Protein AF-A0A932QN91-F1 (afdb_monomer_lite)

Structure (mmCIF, N/CA/C/O backbone):
data_AF-A0A932QN91-F1
#
_entry.id   AF-A0A932QN91-F1
#
loop_
_atom_site.group_PDB
_atom_site.id
_atom_site.type_symbol
_atom_site.label_atom_id
_atom_site.label_alt_id
_atom_site.label_comp_id
_atom_site.label_asym_id
_atom_site.label_entity_id
_atom_site.label_seq_id
_atom_site.pdbx_PDB_ins_code
_atom_site.Cartn_x
_atom_site.Cartn_y
_atom_site.Cartn_z
_atom_site.occupancy
_atom_site.B_iso_or_equiv
_atom_site.auth_seq_id
_atom_site.auth_comp_id
_atom_site.auth_asym_id
_atom_site.auth_atom_id
_atom_site.pdbx_PDB_model_num
ATOM 1 N N . MET A 1 1 ? -0.518 -35.333 -10.987 1.00 72.31 1 MET A N 1
ATOM 2 C CA . MET A 1 1 ? -0.225 -35.045 -9.563 1.00 72.31 1 MET A CA 1
ATOM 3 C C . MET A 1 1 ? 0.296 -33.619 -9.473 1.00 72.31 1 MET A C 1
ATOM 5 O O . MET A 1 1 ? 1.147 -33.273 -10.283 1.00 72.31 1 MET A O 1
ATOM 9 N N . LEU A 1 2 ? -0.223 -32.782 -8.572 1.00 77.44 2 LEU A N 1
ATOM 10 C CA . LEU A 1 2 ? 0.303 -31.423 -8.390 1.00 77.44 2 LEU A CA 1
ATOM 11 C C . LEU A 1 2 ? 1.701 -31.486 -7.738 1.00 77.44 2 LEU A C 1
ATOM 13 O O . LEU A 1 2 ? 1.938 -32.372 -6.914 1.00 77.44 2 LEU A O 1
ATOM 17 N N . PRO A 1 3 ? 2.629 -30.576 -8.083 1.00 86.94 3 PRO A N 1
ATOM 18 C CA . PRO A 1 3 ? 3.928 -30.495 -7.420 1.00 86.94 3 PRO A CA 1
ATOM 19 C C . PRO A 1 3 ? 3.796 -30.334 -5.898 1.00 86.94 3 PRO A C 1
ATOM 21 O O . PRO A 1 3 ? 2.923 -29.602 -5.429 1.00 86.94 3 PRO A O 1
ATOM 24 N N . LYS A 1 4 ? 4.689 -30.964 -5.117 1.00 86.19 4 LYS A N 1
ATOM 25 C CA . LYS A 1 4 ? 4.620 -30.997 -3.637 1.00 86.19 4 LYS A CA 1
ATOM 26 C C . LYS A 1 4 ? 4.513 -29.610 -2.980 1.00 86.19 4 LYS A C 1
ATOM 28 O O . LYS A 1 4 ? 3.857 -29.478 -1.954 1.00 86.19 4 LYS A O 1
ATOM 33 N N . TYR A 1 5 ? 5.105 -28.573 -3.575 1.00 86.00 5 TYR A N 1
ATOM 34 C CA . TYR A 1 5 ? 5.071 -27.210 -3.033 1.00 86.00 5 TYR A CA 1
ATOM 35 C C . TYR A 1 5 ? 3.674 -26.570 -3.058 1.00 86.00 5 TYR A C 1
ATOM 37 O O . TYR A 1 5 ? 3.407 -25.671 -2.268 1.00 86.00 5 TYR A O 1
ATOM 45 N N . LYS A 1 6 ? 2.758 -27.045 -3.915 1.00 86.25 6 LYS A N 1
ATOM 46 C CA . LYS A 1 6 ? 1.403 -26.482 -4.025 1.00 86.25 6 LYS A CA 1
ATOM 47 C C . LYS A 1 6 ? 0.522 -26.754 -2.803 1.00 86.25 6 LYS A C 1
ATOM 49 O O . LYS A 1 6 ? -0.502 -26.106 -2.622 1.00 86.25 6 LYS A O 1
ATOM 54 N N . TYR A 1 7 ? 0.926 -27.694 -1.950 1.00 88.56 7 TYR A N 1
ATOM 55 C CA . TYR A 1 7 ? 0.242 -27.991 -0.691 1.00 88.56 7 TYR A CA 1
ATOM 56 C C . TYR A 1 7 ? 0.674 -27.067 0.457 1.00 88.56 7 TYR A C 1
ATOM 58 O O . TYR A 1 7 ? 0.057 -27.099 1.522 1.00 88.56 7 TYR A O 1
ATOM 66 N N . LEU A 1 8 ? 1.708 -26.238 0.266 1.00 94.50 8 LEU A N 1
ATOM 67 C CA . LEU A 1 8 ? 2.136 -25.274 1.275 1.00 94.50 8 LEU A CA 1
ATOM 68 C C . LEU A 1 8 ? 1.059 -24.203 1.468 1.00 94.50 8 LEU A C 1
ATOM 70 O O . LEU A 1 8 ? 0.558 -23.618 0.509 1.00 94.50 8 LEU A O 1
ATOM 74 N N . ILE A 1 9 ? 0.736 -23.911 2.727 1.00 90.44 9 ILE A N 1
ATOM 75 C CA . ILE A 1 9 ? -0.258 -22.892 3.089 1.00 90.44 9 ILE A CA 1
ATOM 76 C C . ILE A 1 9 ? 0.134 -21.520 2.519 1.00 90.44 9 ILE A C 1
ATOM 78 O O . ILE A 1 9 ? -0.713 -20.801 2.000 1.00 90.44 9 ILE A O 1
ATOM 82 N N . THR A 1 10 ? 1.427 -21.193 2.540 1.00 92.44 10 THR A N 1
ATOM 83 C CA . THR A 1 10 ? 1.976 -19.963 1.954 1.00 92.44 10 THR A CA 1
ATOM 84 C C . THR A 1 10 ? 1.721 -19.867 0.452 1.00 92.44 10 THR A C 1
ATOM 86 O O . THR A 1 10 ? 1.334 -18.807 -0.027 1.00 92.44 10 THR A O 1
ATOM 89 N N . TYR A 1 11 ? 1.868 -20.974 -0.282 1.00 91.94 11 TYR A N 1
ATOM 90 C CA . TYR A 1 11 ? 1.582 -21.015 -1.716 1.00 91.94 11 TYR A CA 1
ATOM 91 C C . TYR A 1 11 ? 0.097 -20.761 -1.991 1.00 91.94 11 TYR A C 1
ATOM 93 O O . TYR A 1 11 ? -0.239 -19.924 -2.821 1.00 91.94 11 TYR A O 1
ATOM 101 N N . ARG A 1 12 ? -0.793 -21.419 -1.240 1.00 91.50 12 ARG A N 1
ATOM 102 C CA . ARG A 1 12 ? -2.246 -21.248 -1.394 1.00 91.50 12 ARG A CA 1
ATOM 103 C C . ARG A 1 12 ? -2.705 -19.825 -1.074 1.00 91.50 12 ARG A C 1
ATOM 105 O O . ARG A 1 12 ? -3.536 -19.284 -1.791 1.00 91.50 12 ARG A O 1
ATOM 112 N N . TYR A 1 13 ? -2.154 -19.203 -0.029 1.00 93.12 13 TYR A N 1
ATOM 113 C CA . TYR A 1 13 ? -2.432 -17.791 0.252 1.00 93.12 13 TYR A CA 1
ATOM 114 C C . TYR A 1 13 ? -1.896 -16.877 -0.844 1.00 93.12 13 TYR A C 1
ATOM 116 O O . TYR A 1 13 ? -2.593 -15.953 -1.246 1.00 93.12 13 TYR A O 1
ATOM 124 N N . SER A 1 14 ? -0.691 -17.143 -1.352 1.00 92.94 14 SER A N 1
ATOM 125 C CA . SER A 1 14 ? -0.121 -16.369 -2.455 1.00 92.94 14 SER A CA 1
ATOM 126 C C . SER A 1 14 ? -0.975 -16.451 -3.720 1.00 92.94 14 SER A C 1
ATOM 128 O O . SER A 1 14 ? -1.093 -15.449 -4.414 1.00 92.94 14 SER A O 1
ATOM 130 N N . GLU A 1 15 ? -1.559 -17.612 -4.019 1.00 93.19 15 GLU A N 1
ATOM 131 C CA . GLU A 1 15 ? -2.458 -17.808 -5.164 1.00 93.19 15 GLU A CA 1
ATOM 132 C C . GLU A 1 15 ? -3.733 -16.967 -5.007 1.00 93.19 15 GLU A C 1
ATOM 134 O O . GLU A 1 15 ? -4.056 -16.174 -5.883 1.00 93.19 15 GLU A O 1
ATOM 139 N N . ILE A 1 16 ? -4.376 -17.016 -3.833 1.00 93.88 16 ILE A N 1
ATOM 140 C CA . ILE A 1 16 ? -5.555 -16.184 -3.534 1.00 93.88 16 ILE A CA 1
ATOM 141 C C . ILE A 1 16 ? -5.221 -14.689 -3.627 1.00 93.88 16 ILE A C 1
ATOM 143 O O . ILE A 1 16 ? -5.973 -13.916 -4.217 1.00 93.88 16 ILE A O 1
ATOM 147 N N . ILE A 1 17 ? -4.097 -14.263 -3.043 1.00 91.56 17 ILE A N 1
ATOM 148 C CA . ILE A 1 17 ? -3.660 -12.862 -3.084 1.00 91.56 17 ILE A CA 1
ATOM 149 C C . ILE A 1 17 ? -3.408 -12.428 -4.529 1.00 91.56 17 ILE A C 1
ATOM 151 O O . ILE A 1 17 ? -3.818 -11.332 -4.908 1.00 91.56 17 ILE A O 1
ATOM 155 N N . HIS A 1 18 ? -2.759 -13.268 -5.335 1.00 91.81 18 HIS A N 1
ATOM 156 C CA . HIS A 1 18 ? -2.536 -12.995 -6.749 1.00 91.81 18 HIS A CA 1
ATOM 157 C C . HIS A 1 18 ? -3.862 -12.816 -7.496 1.00 91.81 18 HIS A C 1
ATOM 159 O O . HIS A 1 18 ? -4.035 -11.803 -8.170 1.00 91.81 18 HIS A O 1
ATOM 165 N N . ASP A 1 19 ? -4.814 -13.734 -7.328 1.00 93.56 19 ASP A N 1
ATOM 166 C CA . ASP A 1 19 ? -6.107 -13.677 -8.017 1.00 93.56 19 ASP A CA 1
ATOM 167 C C . ASP A 1 19 ? -6.887 -12.407 -7.656 1.00 93.56 19 ASP A C 1
ATOM 169 O O . ASP A 1 19 ? -7.361 -11.689 -8.540 1.00 93.56 19 ASP A O 1
ATOM 173 N N . LEU A 1 20 ? -6.926 -12.057 -6.367 1.00 93.88 20 LEU A N 1
ATOM 174 C CA . LEU A 1 20 ? -7.526 -10.805 -5.901 1.00 93.88 20 LEU A CA 1
ATOM 175 C C . LEU A 1 20 ? -6.795 -9.573 -6.448 1.00 93.88 20 LEU A C 1
ATOM 177 O O . LEU A 1 20 ? -7.429 -8.568 -6.764 1.00 93.88 20 LEU A O 1
ATOM 181 N N . THR A 1 21 ? -5.467 -9.635 -6.573 1.00 89.31 21 THR A N 1
ATOM 182 C CA . THR A 1 21 ? -4.664 -8.537 -7.131 1.00 89.31 21 THR A CA 1
ATOM 183 C C . THR A 1 21 ? -4.976 -8.339 -8.613 1.00 89.31 21 THR A C 1
ATOM 185 O O . THR A 1 21 ? -5.119 -7.202 -9.060 1.00 89.31 21 THR A O 1
ATOM 188 N N . VAL A 1 22 ? -5.130 -9.425 -9.374 1.00 90.44 22 VAL A N 1
ATOM 189 C CA . VAL A 1 22 ? -5.529 -9.371 -10.787 1.00 90.44 22 VAL A CA 1
ATOM 190 C C . VAL A 1 22 ? -6.921 -8.762 -10.926 1.00 90.44 22 VAL A C 1
ATOM 192 O O . VAL A 1 22 ? -7.088 -7.824 -11.707 1.00 90.44 22 VAL A O 1
ATOM 195 N N . GLU A 1 23 ? -7.898 -9.230 -10.144 1.00 92.44 23 GLU A N 1
ATOM 196 C CA . GLU A 1 23 ? -9.262 -8.690 -10.166 1.00 92.44 23 GLU A CA 1
ATOM 197 C C . GLU A 1 23 ? -9.283 -7.200 -9.790 1.00 92.44 23 GLU A C 1
ATOM 199 O O . GLU A 1 23 ? -9.920 -6.389 -10.465 1.00 92.44 23 GLU A O 1
ATOM 204 N N . PHE A 1 24 ? -8.532 -6.812 -8.756 1.00 90.25 24 PHE A N 1
ATOM 205 C CA . PHE A 1 24 ? -8.380 -5.419 -8.346 1.00 90.25 24 PHE A CA 1
ATOM 206 C C . PHE A 1 24 ? -7.812 -4.561 -9.481 1.00 90.25 24 PHE A C 1
ATOM 208 O O . PHE A 1 24 ? -8.399 -3.541 -9.845 1.00 90.25 24 PHE A O 1
ATOM 215 N N . CYS A 1 25 ? -6.691 -4.976 -10.072 1.00 87.69 25 CYS A N 1
ATOM 216 C CA . CYS A 1 25 ? -6.068 -4.249 -11.172 1.00 87.69 25 CYS A CA 1
ATOM 217 C C . CYS A 1 25 ? -7.011 -4.147 -12.370 1.00 87.69 25 CYS A C 1
ATOM 219 O O . CYS A 1 25 ? -7.130 -3.080 -12.960 1.00 87.69 25 CYS A O 1
ATOM 221 N N . GLN A 1 26 ? -7.737 -5.208 -12.711 1.00 88.94 26 GLN A N 1
ATOM 222 C CA . GLN A 1 26 ? -8.706 -5.153 -13.798 1.00 88.94 26 GL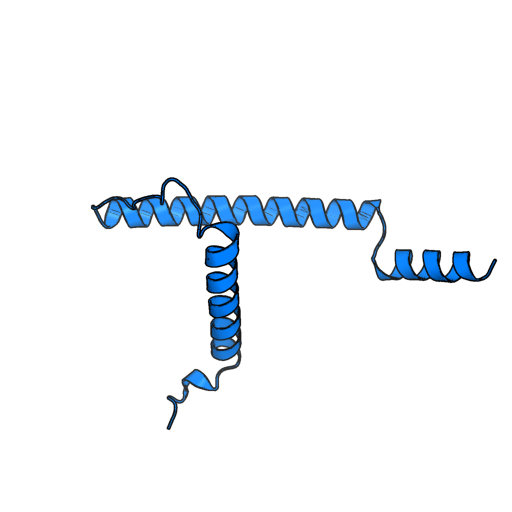N A CA 1
ATOM 223 C C . GLN A 1 26 ? -9.836 -4.162 -13.498 1.00 88.94 26 GLN A C 1
ATOM 225 O O . GLN A 1 26 ? -10.190 -3.356 -14.354 1.00 88.94 26 GLN A O 1
ATOM 230 N N . ARG A 1 27 ? -10.367 -4.179 -12.274 1.00 90.38 27 ARG A N 1
ATOM 231 C CA . ARG A 1 27 ? -11.477 -3.318 -11.862 1.00 90.38 27 ARG A CA 1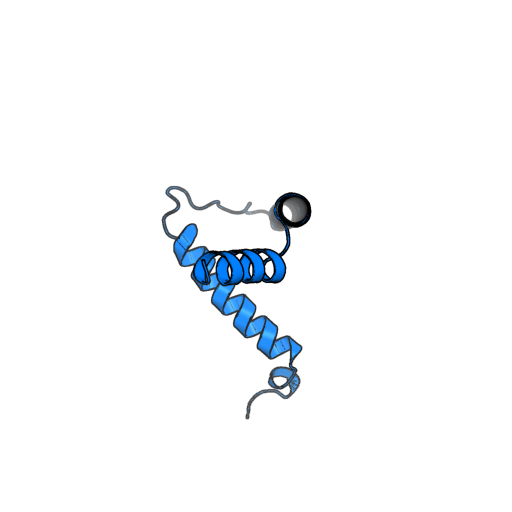
ATOM 232 C C . ARG A 1 27 ? -11.101 -1.841 -11.766 1.00 90.38 27 ARG A C 1
ATOM 234 O O . ARG A 1 27 ? -11.914 -0.993 -12.116 1.00 90.38 27 ARG A O 1
ATOM 241 N N . PHE A 1 28 ? -9.915 -1.529 -11.249 1.00 86.44 28 PHE A N 1
ATOM 242 C CA . PHE A 1 28 ? -9.514 -0.151 -10.941 1.00 86.44 28 PHE A CA 1
ATOM 243 C C . PHE A 1 28 ? -8.512 0.440 -11.935 1.00 86.44 28 PHE A C 1
ATOM 245 O O . PHE A 1 28 ? -8.440 1.659 -12.066 1.00 86.44 28 PHE A O 1
ATOM 252 N N . LEU A 1 29 ? -7.746 -0.399 -12.634 1.00 85.38 29 LEU A N 1
ATOM 253 C CA . LEU A 1 29 ? -6.701 0.008 -13.581 1.00 85.38 29 LEU A CA 1
ATOM 254 C C . LEU A 1 29 ? -6.982 -0.456 -15.024 1.00 85.38 29 LEU A C 1
ATOM 256 O O . LEU A 1 29 ? -6.226 -0.111 -15.931 1.00 85.38 29 LEU A O 1
ATOM 260 N N . GLY A 1 30 ? -8.047 -1.231 -15.265 1.00 82.25 30 GLY A N 1
ATOM 261 C CA . GLY A 1 30 ? -8.384 -1.751 -16.596 1.00 82.25 30 GLY A CA 1
ATOM 262 C C . GLY A 1 30 ? -8.669 -0.654 -17.624 1.00 82.25 30 GLY A C 1
ATOM 263 O O . GLY A 1 30 ? -8.200 -0.748 -18.760 1.00 82.25 30 GLY A O 1
ATOM 264 N N . ASP A 1 31 ? -9.343 0.412 -17.187 1.00 84.38 31 ASP A N 1
ATOM 265 C CA . ASP A 1 31 ? -9.799 1.529 -18.027 1.00 84.38 31 ASP A CA 1
ATOM 266 C C . ASP A 1 31 ? -8.835 2.729 -18.031 1.00 84.38 31 ASP A C 1
ATOM 268 O O . ASP A 1 31 ? -9.216 3.853 -18.373 1.00 84.38 31 ASP A O 1
ATOM 272 N N . LEU A 1 32 ? -7.573 2.532 -17.633 1.00 82.94 32 LEU A N 1
ATOM 273 C CA . LEU A 1 32 ? -6.575 3.597 -17.718 1.00 82.94 32 LEU A CA 1
ATOM 274 C C . LEU A 1 32 ? -6.435 4.064 -19.175 1.00 82.94 32 LEU A C 1
ATOM 276 O O . LEU A 1 32 ? -6.055 3.287 -20.051 1.00 82.94 32 LEU A O 1
ATOM 280 N N . LYS A 1 33 ? -6.720 5.354 -19.414 1.00 78.19 33 LYS A N 1
ATOM 281 C CA . LYS A 1 33 ? -6.606 6.004 -20.735 1.00 78.19 33 LYS A CA 1
ATOM 282 C C . LYS A 1 33 ? -5.213 5.838 -21.338 1.00 78.19 33 LYS A C 1
ATOM 284 O O . LYS A 1 33 ? -5.084 5.612 -22.534 1.00 78.19 33 LYS A O 1
ATOM 289 N N . GLU A 1 34 ? -4.193 5.926 -20.492 1.00 82.06 34 GLU A N 1
ATOM 290 C CA . GLU A 1 34 ? -2.810 5.640 -20.841 1.00 82.06 34 GLU A CA 1
ATOM 291 C C . GLU A 1 34 ? -2.285 4.578 -19.886 1.00 82.06 34 GLU A C 1
ATOM 293 O O . GLU A 1 34 ? -2.254 4.765 -18.667 1.00 82.06 34 GLU A O 1
ATOM 298 N N . LYS A 1 35 ? -1.890 3.436 -20.448 1.00 80.12 35 LYS A N 1
ATOM 299 C CA . LYS A 1 35 ? -1.213 2.397 -19.682 1.00 80.12 35 LYS A CA 1
ATOM 300 C C . LYS A 1 35 ? 0.256 2.792 -19.553 1.00 80.12 35 LYS A C 1
ATOM 302 O O . LYS A 1 35 ? 0.887 3.033 -20.583 1.00 80.12 35 LYS A O 1
ATOM 307 N N . PRO A 1 36 ? 0.812 2.850 -18.333 1.00 79.25 36 PRO A N 1
ATOM 308 C CA . PRO A 1 36 ? 2.214 3.188 -18.157 1.00 79.25 36 PRO A CA 1
ATOM 309 C C . PRO A 1 36 ? 3.079 2.133 -18.852 1.00 79.25 36 PRO A C 1
ATOM 311 O O . PRO A 1 36 ? 2.994 0.943 -18.547 1.00 79.25 36 PRO A O 1
ATOM 314 N N . SER A 1 37 ? 3.901 2.566 -19.804 1.00 86.44 37 SER A N 1
ATOM 315 C CA . SER A 1 37 ? 4.925 1.720 -20.408 1.00 86.44 37 SER A CA 1
ATOM 316 C C . SER A 1 37 ? 6.153 1.694 -19.509 1.00 86.44 37 SER A C 1
ATOM 318 O O . SER A 1 37 ? 6.619 2.744 -19.061 1.00 86.44 37 SER A O 1
ATOM 320 N N . LEU A 1 38 ? 6.706 0.508 -19.275 1.00 89.06 38 LEU A N 1
ATOM 321 C CA . LEU A 1 38 ? 7.998 0.391 -18.607 1.00 89.06 38 LEU A CA 1
ATOM 322 C C . LEU A 1 38 ? 9.132 0.842 -19.544 1.00 89.06 38 LEU A C 1
ATOM 324 O O . LEU A 1 38 ? 9.004 0.693 -20.763 1.00 89.06 38 LEU A O 1
ATOM 328 N N . PRO A 1 39 ? 10.241 1.371 -18.995 1.00 93.06 39 PRO A N 1
ATOM 329 C CA . PRO A 1 39 ? 11.462 1.604 -19.757 1.00 93.06 39 PRO A CA 1
ATOM 330 C C . PRO A 1 39 ? 11.912 0.337 -20.495 1.00 93.06 39 PRO A C 1
ATOM 332 O O . PRO A 1 39 ? 11.799 -0.767 -19.967 1.00 93.06 39 PRO A O 1
ATOM 335 N N . THR A 1 40 ? 12.444 0.496 -21.708 1.00 94.56 40 THR A N 1
ATOM 336 C CA . THR A 1 40 ? 12.941 -0.634 -22.512 1.00 94.56 40 THR A CA 1
ATOM 337 C C . THR A 1 40 ? 14.206 -1.248 -21.918 1.00 94.56 40 THR A C 1
ATOM 339 O O . THR A 1 40 ? 14.425 -2.451 -22.040 1.00 94.56 40 THR A O 1
ATOM 342 N N . ASP A 1 41 ? 15.041 -0.418 -21.290 1.00 97.19 41 ASP A N 1
ATOM 343 C CA . ASP A 1 41 ? 16.245 -0.866 -20.603 1.00 97.19 41 ASP A CA 1
ATOM 344 C C . ASP A 1 41 ? 15.875 -1.622 -19.310 1.00 97.19 41 ASP A C 1
ATOM 346 O O . ASP A 1 41 ? 15.224 -1.039 -18.433 1.00 97.19 41 ASP A O 1
ATOM 350 N N . PRO A 1 42 ? 16.276 -2.901 -19.164 1.00 96.69 42 PRO A N 1
ATOM 351 C CA . PRO A 1 42 ? 15.903 -3.715 -18.012 1.00 96.69 42 PRO A CA 1
ATOM 352 C C . PRO A 1 42 ? 16.396 -3.155 -16.676 1.00 96.69 42 PRO A C 1
ATOM 354 O O . PRO A 1 42 ? 15.683 -3.264 -15.679 1.00 96.69 42 PRO A O 1
ATOM 357 N N . GLU A 1 43 ? 17.588 -2.552 -16.641 1.00 96.94 43 GLU A N 1
ATOM 358 C CA . GLU A 1 43 ? 18.154 -1.979 -15.414 1.00 96.94 43 GLU A CA 1
ATOM 359 C C . GLU A 1 43 ? 17.328 -0.775 -14.951 1.00 96.94 43 GLU A C 1
ATOM 361 O O . GLU A 1 43 ? 16.880 -0.709 -13.804 1.00 96.94 43 GLU A O 1
ATOM 366 N N . THR A 1 44 ? 17.036 0.141 -15.871 1.00 96.38 44 THR A N 1
ATOM 367 C CA . THR A 1 44 ? 16.190 1.308 -15.616 1.00 96.38 44 THR A CA 1
ATOM 368 C C . THR A 1 44 ? 14.775 0.893 -15.211 1.00 96.38 44 THR A C 1
ATOM 370 O O . THR A 1 44 ? 14.212 1.458 -14.271 1.00 96.38 44 THR A O 1
ATOM 373 N N . ALA A 1 45 ? 14.198 -0.117 -15.869 1.00 95.62 45 ALA A N 1
ATOM 374 C CA . ALA A 1 45 ? 12.886 -0.646 -15.514 1.00 95.62 45 ALA A CA 1
ATOM 375 C C . ALA A 1 45 ? 12.872 -1.258 -14.104 1.00 95.62 45 ALA A C 1
ATOM 377 O O . ALA A 1 45 ? 11.964 -0.973 -13.323 1.00 95.62 45 ALA A O 1
ATOM 378 N N . ALA A 1 46 ? 13.884 -2.055 -13.751 1.00 95.56 46 ALA A N 1
ATOM 379 C CA . ALA A 1 46 ? 14.000 -2.659 -12.426 1.00 95.56 46 ALA A CA 1
ATOM 380 C C . ALA A 1 46 ? 14.162 -1.600 -11.325 1.00 95.56 46 ALA A C 1
ATOM 382 O O . ALA A 1 46 ? 13.475 -1.663 -10.304 1.00 95.56 46 ALA A O 1
ATOM 383 N N . ASN A 1 47 ? 15.007 -0.593 -11.556 1.00 96.88 47 ASN A N 1
ATOM 384 C CA . ASN A 1 47 ? 15.199 0.517 -10.625 1.00 96.88 47 ASN A CA 1
ATOM 385 C C . ASN A 1 47 ? 13.905 1.318 -10.431 1.00 96.88 47 ASN A C 1
ATOM 387 O O . ASN A 1 47 ? 13.525 1.599 -9.294 1.00 96.88 47 ASN A O 1
ATOM 391 N N . LEU A 1 48 ? 13.179 1.609 -11.516 1.00 95.25 48 LEU A N 1
ATOM 392 C CA . LEU A 1 48 ? 11.875 2.270 -11.448 1.00 95.25 48 LEU A CA 1
ATOM 393 C C . LEU A 1 48 ? 10.869 1.454 -10.623 1.00 95.25 48 LEU A C 1
ATOM 395 O O . LEU A 1 48 ? 10.209 2.005 -9.741 1.00 95.25 48 LEU A O 1
ATOM 399 N N . LEU A 1 49 ? 10.761 0.148 -10.881 1.00 94.44 49 LEU A N 1
ATOM 400 C CA . LEU A 1 49 ? 9.871 -0.743 -10.133 1.00 94.44 49 LEU A CA 1
ATOM 401 C C . LEU A 1 49 ? 10.233 -0.788 -8.645 1.00 94.44 49 LEU A C 1
ATOM 403 O O . LEU A 1 49 ? 9.342 -0.721 -7.802 1.00 94.44 49 LEU A O 1
ATOM 407 N N . LEU A 1 50 ? 11.523 -0.832 -8.304 1.00 96.00 50 LEU A N 1
ATOM 408 C CA . LEU A 1 50 ? 11.975 -0.788 -6.914 1.00 96.00 50 LEU A CA 1
ATOM 409 C C . LEU A 1 50 ? 11.579 0.528 -6.231 1.00 96.00 50 LEU A C 1
ATOM 411 O O . LEU A 1 50 ? 11.050 0.516 -5.117 1.00 96.00 50 LEU A O 1
ATOM 415 N N . THR A 1 51 ? 11.774 1.665 -6.902 1.00 96.44 51 THR A N 1
ATOM 416 C CA . THR A 1 51 ? 11.325 2.968 -6.395 1.00 96.44 51 THR A CA 1
ATOM 417 C C . THR A 1 51 ? 9.808 2.994 -6.189 1.00 96.44 51 THR A C 1
ATOM 419 O O . THR A 1 51 ? 9.341 3.460 -5.149 1.00 96.44 51 THR A O 1
ATOM 422 N N . LEU A 1 52 ? 9.031 2.450 -7.131 1.00 93.88 52 LEU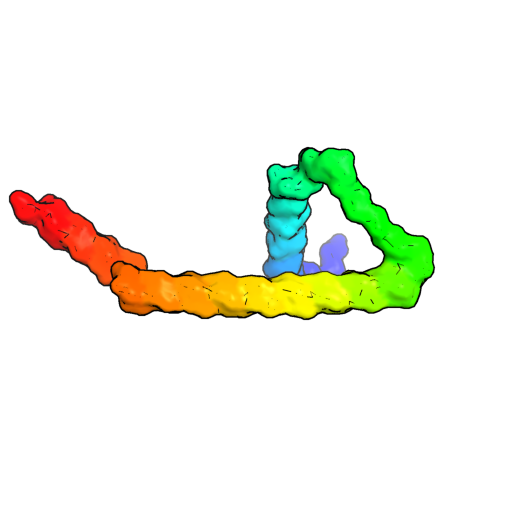 A N 1
ATOM 423 C CA . LEU A 1 52 ? 7.575 2.325 -7.009 1.00 93.88 52 LEU A CA 1
ATOM 424 C C . LEU A 1 52 ? 7.170 1.451 -5.817 1.00 93.88 52 LEU A C 1
ATOM 426 O O . LEU A 1 52 ? 6.278 1.840 -5.064 1.00 93.88 52 LEU A O 1
ATOM 430 N N . CYS A 1 53 ? 7.856 0.333 -5.577 1.00 94.44 53 CYS A N 1
ATOM 431 C CA . CYS A 1 53 ? 7.627 -0.514 -4.406 1.00 94.44 53 CYS A CA 1
ATOM 432 C C . CYS A 1 53 ? 7.882 0.236 -3.090 1.00 94.44 53 CYS A C 1
ATOM 434 O O . CYS A 1 53 ? 7.078 0.136 -2.159 1.00 94.44 53 CYS A O 1
ATOM 436 N N . HIS A 1 54 ? 8.955 1.028 -3.008 1.00 95.88 54 HIS A N 1
ATOM 437 C CA . HIS A 1 54 ? 9.225 1.854 -1.828 1.00 95.88 54 HIS A CA 1
ATOM 438 C C . HIS A 1 54 ? 8.139 2.913 -1.612 1.00 95.88 54 HIS A C 1
ATOM 440 O O . HIS A 1 54 ? 7.658 3.076 -0.490 1.00 95.88 54 HIS A O 1
ATOM 446 N N . MET A 1 55 ? 7.702 3.590 -2.679 1.00 97.12 55 MET A N 1
ATOM 447 C CA . MET A 1 55 ? 6.611 4.565 -2.601 1.00 97.12 55 MET A CA 1
ATOM 448 C C . MET A 1 55 ? 5.299 3.915 -2.149 1.00 97.12 55 MET A C 1
ATOM 450 O O . MET A 1 55 ? 4.647 4.425 -1.239 1.00 97.12 55 MET A O 1
ATOM 454 N N . ALA A 1 56 ? 4.936 2.768 -2.726 1.00 94.19 56 ALA A N 1
ATOM 455 C CA . ALA A 1 56 ? 3.743 2.021 -2.341 1.00 94.19 56 ALA A CA 1
ATOM 456 C C . ALA A 1 56 ? 3.797 1.590 -0.869 1.00 94.19 56 ALA A C 1
ATOM 458 O O . ALA A 1 56 ? 2.829 1.782 -0.135 1.00 94.19 56 ALA A O 1
ATOM 459 N N . THR A 1 57 ? 4.950 1.090 -0.415 1.00 96.06 57 THR A N 1
ATOM 460 C CA . THR A 1 57 ? 5.173 0.710 0.988 1.00 96.06 57 THR A CA 1
ATOM 461 C C . THR A 1 57 ? 4.992 1.902 1.921 1.00 96.06 57 THR A C 1
ATOM 463 O O . THR A 1 57 ? 4.277 1.809 2.915 1.00 96.06 57 THR A O 1
ATOM 466 N N . TYR A 1 58 ? 5.591 3.046 1.589 1.00 97.19 58 TYR A N 1
ATOM 467 C CA . TYR A 1 58 ? 5.451 4.263 2.382 1.00 97.19 58 TYR A CA 1
ATOM 468 C C . TYR A 1 58 ? 3.990 4.727 2.474 1.00 97.19 58 TYR A C 1
ATOM 470 O O . TYR A 1 58 ? 3.505 5.043 3.563 1.00 97.19 58 TYR A O 1
ATOM 478 N N . LEU A 1 59 ? 3.268 4.739 1.349 1.00 96.88 59 LEU A N 1
ATOM 479 C CA . LEU A 1 59 ? 1.855 5.116 1.311 1.00 96.88 59 LEU A CA 1
ATOM 480 C C . LEU A 1 59 ? 0.992 4.160 2.137 1.00 96.88 59 LEU A C 1
ATOM 482 O O . LEU A 1 59 ? 0.147 4.624 2.904 1.00 96.88 59 LEU A O 1
ATOM 486 N N . LEU A 1 60 ? 1.233 2.853 2.028 1.00 95.62 60 LEU A N 1
ATOM 487 C CA . LEU A 1 60 ? 0.525 1.841 2.806 1.00 95.62 60 LEU A CA 1
ATOM 488 C C . LEU A 1 60 ? 0.744 2.046 4.309 1.00 95.62 60 LEU A C 1
ATOM 490 O O . LEU A 1 60 ? -0.223 2.075 5.066 1.00 95.62 60 LEU A O 1
ATOM 494 N N . SER A 1 61 ? 1.985 2.288 4.738 1.00 96.94 61 SER A N 1
ATOM 495 C CA . SER 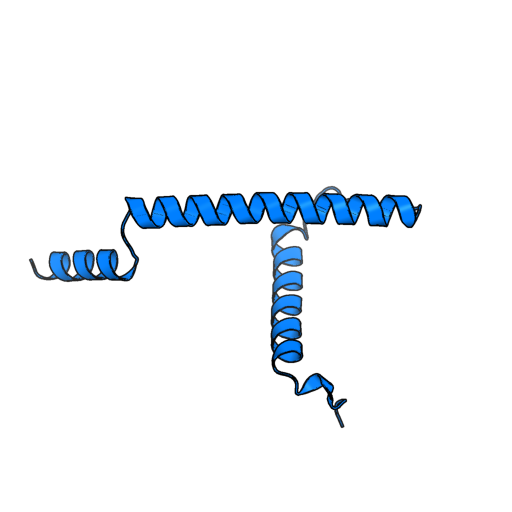A 1 61 ? 2.294 2.587 6.141 1.00 96.94 61 SER A CA 1
ATOM 496 C C . SER A 1 61 ? 1.538 3.816 6.653 1.00 96.94 61 SER A C 1
ATOM 498 O O . SER A 1 61 ? 0.997 3.793 7.757 1.00 96.94 61 SER A O 1
ATOM 500 N N . ARG A 1 62 ? 1.426 4.881 5.847 1.00 97.06 62 ARG A N 1
ATOM 501 C CA . ARG A 1 62 ? 0.638 6.067 6.231 1.00 97.06 62 ARG A CA 1
ATOM 502 C C . ARG A 1 62 ? -0.862 5.793 6.286 1.00 97.06 62 ARG A C 1
ATOM 504 O O . ARG A 1 62 ? -1.540 6.346 7.150 1.00 97.06 62 ARG A O 1
ATOM 511 N N . GLN A 1 63 ? -1.386 4.972 5.377 1.00 96.69 63 GLN A N 1
ATOM 512 C CA . GLN A 1 63 ? -2.793 4.567 5.404 1.00 96.69 63 GLN A CA 1
ATOM 513 C C . 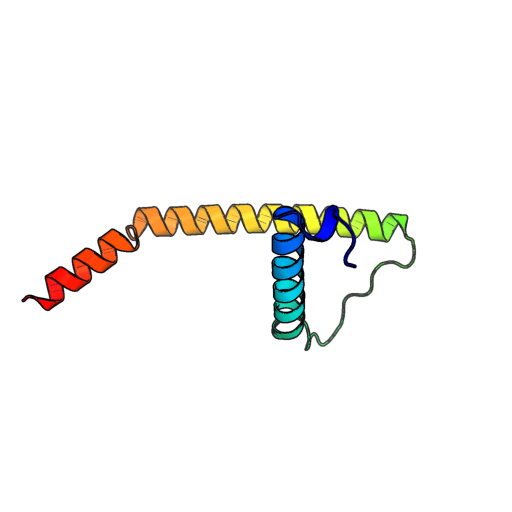GLN A 1 63 ? -3.108 3.756 6.661 1.00 96.69 63 GLN A C 1
ATOM 515 O O . GLN A 1 63 ? -4.118 4.028 7.304 1.00 96.69 63 GLN A O 1
ATOM 520 N N . ILE A 1 64 ? -2.225 2.829 7.046 1.00 96.31 64 ILE A N 1
ATOM 521 C CA . ILE A 1 64 ? -2.344 2.066 8.294 1.00 96.31 64 ILE A CA 1
ATOM 522 C C . ILE A 1 64 ? -2.340 3.017 9.490 1.00 96.31 64 ILE A C 1
ATOM 524 O O . ILE A 1 64 ? -3.279 2.991 10.278 1.00 96.31 64 ILE A O 1
ATOM 528 N N . GLN A 1 65 ? -1.366 3.929 9.569 1.00 96.94 65 GLN A N 1
ATOM 529 C CA . GLN A 1 65 ? -1.294 4.904 10.659 1.00 96.94 65 GLN A CA 1
ATOM 530 C C . GLN A 1 65 ? -2.580 5.739 10.771 1.00 96.94 65 GLN A C 1
ATOM 532 O O . GLN A 1 65 ? -3.105 5.934 11.865 1.00 96.94 65 GLN A O 1
ATOM 537 N N . LYS A 1 66 ? -3.139 6.214 9.648 1.00 96.25 66 LYS A N 1
ATOM 538 C CA . LYS A 1 66 ? -4.420 6.936 9.695 1.00 96.25 66 LYS A CA 1
ATOM 539 C C . LYS A 1 66 ? -5.601 6.057 10.064 1.00 96.25 66 LYS A C 1
ATOM 541 O O . LYS A 1 66 ? -6.472 6.531 10.789 1.00 96.25 66 LYS A O 1
ATOM 546 N N . ALA A 1 67 ? -5.643 4.811 9.607 1.00 93.75 67 ALA A N 1
ATOM 547 C CA . ALA A 1 67 ? -6.677 3.873 10.022 1.00 93.75 67 ALA A CA 1
ATOM 548 C C . ALA A 1 67 ? -6.626 3.627 11.540 1.00 93.75 67 ALA A C 1
ATOM 550 O O . ALA A 1 67 ? -7.671 3.625 12.186 1.00 93.75 67 ALA A O 1
ATOM 551 N N . GLU A 1 68 ? -5.428 3.502 12.115 1.00 94.44 68 GLU A N 1
ATOM 552 C CA . GLU A 1 68 ? -5.214 3.376 13.560 1.00 94.44 68 GLU A CA 1
ATOM 553 C C . GLU A 1 68 ? -5.671 4.625 14.319 1.00 94.44 68 GLU A C 1
ATOM 555 O O . GLU A 1 68 ? -6.423 4.512 15.283 1.00 94.44 68 GLU A O 1
ATOM 560 N N . GLU A 1 69 ? -5.290 5.824 13.872 1.00 94.31 69 GLU A N 1
ATOM 561 C CA . GLU A 1 69 ? -5.740 7.072 14.501 1.00 94.31 69 GLU A CA 1
ATOM 562 C C . GLU A 1 69 ? -7.269 7.213 14.481 1.00 94.31 69 GLU A C 1
ATOM 564 O O . GLU A 1 69 ? -7.876 7.555 15.497 1.00 94.31 69 GLU A O 1
ATOM 569 N N . ILE A 1 70 ? -7.902 6.918 13.339 1.00 91.50 70 ILE A N 1
ATOM 570 C CA . ILE A 1 70 ? -9.364 6.927 13.203 1.00 91.50 70 ILE A CA 1
ATOM 571 C C . ILE A 1 70 ? -9.991 5.902 14.151 1.00 91.50 70 ILE A C 1
ATOM 573 O O . ILE A 1 70 ? -11.009 6.193 14.777 1.00 91.50 70 ILE A O 1
ATOM 577 N N . PHE A 1 71 ? -9.389 4.721 14.283 1.00 91.00 71 PHE A N 1
ATOM 578 C CA . PHE A 1 71 ? -9.865 3.678 15.186 1.00 91.00 71 PHE A CA 1
ATOM 579 C C . PHE A 1 71 ? -9.767 4.102 16.657 1.00 91.00 71 PHE A C 1
ATOM 581 O O . PHE A 1 71 ? -10.711 3.896 17.418 1.00 91.00 71 PHE A O 1
ATOM 588 N N . VAL A 1 72 ? -8.659 4.731 17.058 1.00 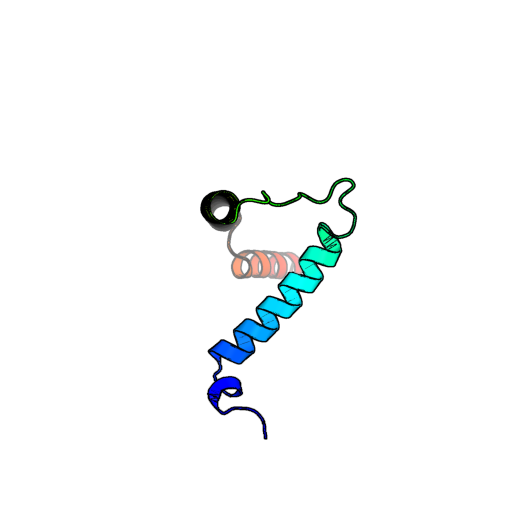89.75 72 VAL A N 1
ATOM 589 C CA . VAL A 1 72 ? -8.461 5.227 18.429 1.00 89.75 72 VAL A CA 1
ATOM 590 C C . VAL A 1 72 ? -9.417 6.382 18.743 1.00 89.75 72 VAL A C 1
ATOM 592 O O . VAL A 1 72 ? -10.026 6.387 19.809 1.00 89.75 72 VAL A O 1
ATOM 595 N N . ALA A 1 73 ? -9.597 7.337 17.826 1.00 89.44 73 ALA A N 1
ATOM 596 C CA . ALA A 1 73 ? -10.475 8.489 18.037 1.00 89.44 73 ALA A CA 1
ATOM 597 C C . ALA A 1 73 ? -11.972 8.130 17.966 1.00 89.44 73 ALA A C 1
ATOM 599 O O . ALA A 1 73 ? -12.776 8.645 18.742 1.00 89.44 73 ALA A O 1
ATOM 600 N N . GLY A 1 74 ? -12.355 7.263 17.025 1.00 85.44 74 GLY A N 1
ATOM 601 C CA . GLY A 1 74 ? -13.741 6.852 16.788 1.00 85.44 74 GLY A CA 1
ATOM 602 C C . GLY A 1 74 ? -14.213 5.673 17.641 1.00 85.44 74 GLY A C 1
ATOM 603 O O . GLY A 1 74 ? -15.405 5.364 17.636 1.00 85.44 74 GLY A O 1
ATOM 604 N N . GLY A 1 75 ? -13.308 5.012 18.365 1.00 83.81 75 GLY A N 1
ATOM 605 C CA . GLY A 1 75 ? -13.579 3.778 19.095 1.00 83.81 75 GLY A CA 1
ATOM 606 C C . GLY A 1 75 ? -13.636 2.549 18.183 1.00 83.81 75 GLY A C 1
ATOM 607 O O . GLY A 1 75 ? -13.908 2.621 16.980 1.00 83.81 75 GLY A O 1
ATOM 608 N N . GLY A 1 76 ? -13.391 1.378 18.770 1.00 86.19 76 GLY A N 1
ATOM 609 C CA . GLY A 1 76 ? -13.328 0.134 18.009 1.00 86.19 76 GLY A CA 1
ATOM 610 C C . GLY A 1 76 ? -14.686 -0.336 17.482 1.00 86.19 76 GLY A C 1
ATOM 611 O O . GLY A 1 76 ? -15.741 0.029 18.003 1.00 86.19 76 GLY A O 1
ATOM 612 N N . TYR A 1 77 ? -14.684 -1.214 16.472 1.00 85.56 77 TYR A N 1
ATOM 613 C CA . TYR A 1 77 ? -15.922 -1.758 15.890 1.00 85.56 77 TYR A CA 1
ATOM 614 C C . TYR A 1 77 ? -16.834 -2.402 16.946 1.00 85.56 77 TYR A C 1
ATOM 616 O O . TYR A 1 77 ? -18.031 -2.124 16.977 1.00 85.56 77 TYR A O 1
ATOM 624 N N . THR A 1 78 ? -16.272 -3.207 17.853 1.00 87.38 78 THR A N 1
ATOM 625 C CA . THR A 1 78 ? -17.018 -3.866 18.939 1.00 87.38 78 THR A CA 1
ATOM 626 C C . THR A 1 78 ? -17.648 -2.861 19.901 1.00 87.38 78 THR A C 1
ATOM 628 O O . THR A 1 78 ? -18.812 -3.012 20.267 1.00 87.38 78 THR A O 1
ATOM 631 N N . GLU A 1 79 ? -16.906 -1.820 20.281 1.00 88.62 79 GLU A N 1
ATOM 632 C CA . GLU A 1 79 ? -17.390 -0.761 21.169 1.00 88.62 79 GLU A CA 1
ATOM 633 C C . GLU A 1 79 ? -18.539 0.012 20.512 1.00 88.62 79 GLU A C 1
ATOM 635 O O . GLU A 1 79 ? -19.604 0.192 21.103 1.00 88.62 79 GLU A O 1
ATOM 640 N N . ASN A 1 80 ? -18.363 0.395 19.249 1.00 88.56 80 ASN A N 1
ATOM 641 C CA . ASN A 1 80 ? -19.379 1.104 18.482 1.00 88.56 80 ASN A CA 1
ATOM 642 C C . ASN A 1 80 ? -20.623 0.244 18.227 1.00 88.56 80 ASN A C 1
ATOM 644 O O . ASN A 1 80 ? -21.749 0.739 18.303 1.00 88.56 80 ASN A O 1
ATOM 648 N N . LEU A 1 81 ? -20.450 -1.056 17.984 1.00 90.31 81 LEU A N 1
ATOM 649 C CA . LEU A 1 81 ? -21.559 -1.994 17.846 1.00 90.31 81 LEU A CA 1
ATOM 650 C C . LEU A 1 81 ? -22.310 -2.171 19.171 1.00 90.31 81 LEU A C 1
ATOM 652 O O . LEU A 1 81 ? -23.540 -2.224 19.175 1.00 90.31 81 LEU A O 1
ATOM 656 N N . PHE A 1 82 ? -21.596 -2.225 20.296 1.00 90.94 82 PHE A N 1
ATOM 657 C CA . PHE A 1 82 ? -22.205 -2.272 21.622 1.00 90.94 82 PHE A CA 1
ATOM 658 C C . PHE A 1 82 ? -23.010 -0.999 21.921 1.00 90.94 82 PHE A C 1
ATOM 660 O O . PHE A 1 82 ? -24.174 -1.106 22.303 1.00 90.94 82 PHE A O 1
ATOM 667 N N . LYS A 1 83 ? -22.452 0.192 21.655 1.00 90.19 83 LYS A N 1
ATOM 668 C CA . LYS A 1 83 ? -23.166 1.477 21.791 1.00 90.19 83 LYS A CA 1
ATOM 669 C C . LYS A 1 83 ? -24.458 1.501 20.966 1.00 90.19 83 LYS A C 1
ATOM 671 O O . LYS A 1 83 ? -25.513 1.825 21.504 1.00 90.19 83 LYS A O 1
ATOM 676 N N . LYS A 1 84 ? -24.405 1.075 19.695 1.00 93.75 84 LYS A N 1
ATOM 677 C CA . LYS A 1 84 ? -25.594 0.962 18.826 1.00 93.75 84 LYS A CA 1
ATOM 678 C C . LYS A 1 84 ? -26.641 -0.006 19.384 1.00 93.75 84 LYS A C 1
ATOM 680 O O . LYS A 1 84 ? -27.829 0.298 19.370 1.00 93.75 84 LYS A O 1
ATOM 685 N N . ARG A 1 85 ? -26.215 -1.165 19.902 1.00 94.19 85 ARG A N 1
ATOM 686 C CA . ARG A 1 85 ? -27.119 -2.144 20.532 1.00 94.19 85 ARG A CA 1
ATOM 687 C C . ARG A 1 85 ? -27.778 -1.600 21.797 1.00 94.19 85 ARG A C 1
ATOM 689 O O . ARG A 1 85 ? -28.927 -1.939 22.049 1.00 94.19 85 ARG A O 1
ATOM 696 N N . LEU A 1 86 ? -27.068 -0.794 22.587 1.00 93.38 86 LEU A N 1
ATOM 697 C CA . LEU A 1 86 ? -27.623 -0.159 23.782 1.00 93.38 86 LEU A CA 1
ATOM 698 C C . LEU A 1 86 ? -28.664 0.908 23.416 1.00 93.38 86 LEU A C 1
ATOM 700 O O . LEU A 1 86 ? -29.734 0.923 24.011 1.00 93.38 86 LEU A O 1
ATOM 704 N N . GLN A 1 87 ? -28.382 1.740 22.409 1.00 93.00 87 GLN A N 1
ATOM 705 C CA . GLN A 1 87 ? -29.327 2.748 21.909 1.00 93.00 87 GLN A CA 1
ATOM 706 C C . GLN A 1 87 ? -30.627 2.132 21.383 1.00 93.00 87 GLN A C 1
ATOM 708 O O . GLN A 1 87 ? -31.685 2.693 21.608 1.00 93.00 87 GLN A O 1
ATOM 713 N N . ALA A 1 88 ? -30.569 0.963 20.739 1.00 93.50 88 ALA A N 1
ATOM 714 C CA . ALA A 1 88 ? -31.757 0.268 20.235 1.00 93.50 88 ALA A CA 1
ATOM 715 C C . ALA A 1 88 ? -32.656 -0.352 21.330 1.00 93.50 88 ALA A C 1
ATOM 717 O O . ALA A 1 88 ? -33.679 -0.949 21.003 1.00 93.50 88 ALA A O 1
ATOM 718 N N . ARG A 1 89 ? -32.256 -0.288 22.610 1.00 88.19 89 ARG A N 1
ATOM 719 C CA . ARG A 1 89 ? -33.033 -0.801 23.757 1.00 88.19 89 ARG A CA 1
ATOM 720 C C . ARG A 1 89 ? -33.839 0.282 24.486 1.00 88.19 89 ARG A C 1
ATOM 722 O O . ARG A 1 89 ? -34.537 -0.064 25.436 1.00 88.19 89 ARG A O 1
ATOM 729 N N . ILE A 1 90 ? -33.701 1.547 24.089 1.00 64.75 90 ILE A N 1
ATOM 730 C CA . ILE A 1 90 ? -34.400 2.721 24.639 1.00 64.75 90 ILE A CA 1
ATOM 731 C C . ILE A 1 90 ? -35.357 3.231 23.564 1.00 64.75 90 ILE A C 1
ATOM 733 O O . ILE A 1 90 ? -36.494 3.592 23.931 1.00 64.75 90 ILE A O 1
#

pLDDT: mean 90.7, std 5.87, range [64.75, 97.19]

Secondary structure (DSSP, 8-state):
---GGGGSHHHHHHHHHHHHHHHHHHHHHTT-SSPPPPPSSHHHHHHHHHHHHHHHHHHHHHHHHHHHHHHHHH--HHHHHHHHHHHTT-

Sequence (90 aa):
MLPKYKYLITYRYSEIIHDLTVEFCQRFLGDLKEKPSLPTDPETAANLLLTLCHMATYLLSRQIQKAEEIFVAGGGYTENLFKKRLQARI

Foldseek 3Di:
DDPPCCPDPVNVVVVVVVVVVVVVCCVPVVPPPDDDDADPDPVSSVVVVVVVVVVVVVVVVVVVVVVVVCCVVVDHPVVVVVVVVVVVVD

Radius of gyration: 21.05 Å; chains: 1; bounding box: 53×44×47 Å